Protein AF-A0A834XKT6-F1 (afdb_monomer)

pLDDT: mean 80.35, std 17.99, range [36.62, 96.0]

Structure (mmCIF, N/CA/C/O backbone):
data_AF-A0A834XKT6-F1
#
_entry.id   AF-A0A834XKT6-F1
#
loop_
_atom_site.group_PDB
_atom_site.id
_atom_site.type_symbol
_atom_site.label_atom_id
_atom_site.label_alt_id
_atom_site.label_comp_id
_atom_site.label_asym_id
_atom_site.label_entity_id
_atom_site.label_seq_id
_atom_site.pdbx_PDB_ins_code
_atom_site.Cartn_x
_atom_site.Cartn_y
_atom_site.Cartn_z
_atom_site.occupancy
_atom_site.B_iso_or_equiv
_atom_site.auth_seq_id
_atom_site.auth_comp_id
_atom_site.auth_asym_id
_atom_site.auth_atom_id
_atom_site.pdbx_PDB_model_num
ATOM 1 N N . MET A 1 1 ? -39.509 -45.192 -29.205 1.00 37.53 1 MET A N 1
ATOM 2 C CA . MET A 1 1 ? -38.302 -44.792 -28.450 1.00 37.53 1 MET A CA 1
ATOM 3 C C . MET A 1 1 ? -37.423 -43.963 -29.378 1.00 37.53 1 MET A C 1
ATOM 5 O O . MET A 1 1 ? -36.838 -44.522 -30.291 1.00 37.53 1 MET A O 1
ATOM 9 N N . ILE A 1 2 ? -37.417 -42.637 -29.224 1.00 42.19 2 ILE A N 1
ATOM 10 C CA . ILE A 1 2 ? -36.597 -41.698 -30.010 1.00 42.19 2 ILE A CA 1
ATOM 11 C C . ILE A 1 2 ? -35.935 -40.772 -28.989 1.00 42.19 2 ILE A C 1
ATOM 13 O O . ILE A 1 2 ? -36.609 -39.949 -28.373 1.00 42.19 2 ILE A O 1
ATOM 17 N N . ASN A 1 3 ? -34.633 -40.947 -28.765 1.00 39.53 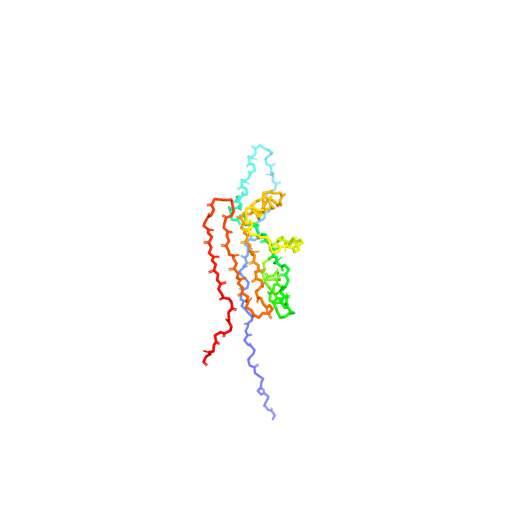3 ASN A N 1
ATOM 18 C CA . ASN A 1 3 ? -33.877 -40.176 -27.782 1.00 39.53 3 ASN A CA 1
ATOM 19 C C . ASN A 1 3 ? -33.299 -38.911 -28.432 1.00 39.53 3 ASN A C 1
ATOM 21 O O . ASN A 1 3 ? -32.398 -38.980 -29.264 1.00 39.53 3 ASN A O 1
ATOM 25 N N . LYS A 1 4 ? -33.805 -37.744 -28.018 1.00 44.56 4 LYS A N 1
ATOM 26 C CA . LYS A 1 4 ? -33.171 -36.436 -28.240 1.00 44.56 4 LYS A CA 1
ATOM 27 C C . LYS A 1 4 ? -31.985 -36.301 -27.281 1.00 44.56 4 LYS A C 1
ATOM 29 O O . LYS A 1 4 ? -32.195 -36.107 -26.088 1.00 44.56 4 LYS A O 1
ATOM 34 N N . SER A 1 5 ? -30.752 -36.352 -27.786 1.00 44.09 5 SER A N 1
ATOM 35 C CA . SER A 1 5 ? -29.576 -35.918 -27.021 1.00 44.09 5 SER A CA 1
ATOM 36 C C . SER A 1 5 ? -29.187 -34.490 -27.397 1.00 44.09 5 SER A C 1
ATOM 38 O O . SER A 1 5 ? -28.994 -34.175 -28.572 1.00 44.09 5 SER A O 1
ATOM 40 N N . LEU A 1 6 ? -29.072 -33.643 -26.378 1.00 52.03 6 LEU A N 1
ATOM 41 C CA . LEU A 1 6 ? -28.685 -32.238 -26.434 1.00 52.03 6 LEU A CA 1
ATOM 42 C C . LEU A 1 6 ? -27.322 -32.023 -27.118 1.00 52.03 6 LEU A C 1
ATOM 44 O O . LEU A 1 6 ? -26.335 -32.686 -26.790 1.00 52.03 6 LEU A O 1
ATOM 48 N N . LYS A 1 7 ? -27.266 -31.045 -28.032 1.00 42.59 7 LYS A N 1
ATOM 49 C CA . LYS A 1 7 ? -26.024 -30.514 -28.609 1.00 42.59 7 LY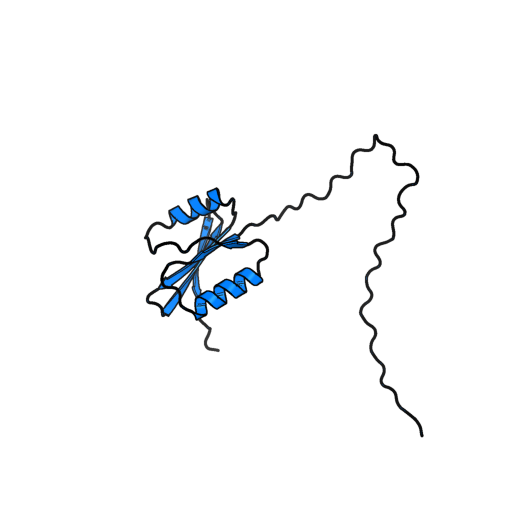S A CA 1
ATOM 50 C C . LYS A 1 7 ? -25.199 -29.859 -27.498 1.00 42.59 7 LYS A C 1
ATOM 52 O O . LYS A 1 7 ? -25.640 -28.887 -26.891 1.00 42.59 7 LYS A O 1
ATOM 57 N N . ARG A 1 8 ? -24.003 -30.389 -27.243 1.00 39.94 8 ARG A N 1
ATOM 58 C CA . ARG A 1 8 ? -22.972 -29.731 -26.433 1.00 39.94 8 ARG A CA 1
ATOM 59 C C . ARG A 1 8 ? -22.176 -28.797 -27.347 1.00 39.94 8 ARG A C 1
ATOM 61 O O . ARG A 1 8 ? -21.667 -29.244 -28.371 1.00 39.94 8 ARG A O 1
ATOM 68 N N . ASN A 1 9 ? -22.117 -27.516 -26.990 1.00 41.94 9 ASN A N 1
ATOM 69 C CA . ASN A 1 9 ? -21.298 -26.514 -27.670 1.00 41.94 9 ASN A CA 1
ATOM 70 C C . ASN A 1 9 ? -19.808 -26.839 -27.488 1.00 41.94 9 ASN A C 1
ATOM 72 O O . ASN A 1 9 ? -19.383 -27.244 -26.405 1.00 41.94 9 ASN A O 1
ATOM 76 N N . ALA A 1 10 ? -19.043 -26.682 -28.567 1.00 45.25 10 ALA A N 1
ATOM 77 C CA . ALA A 1 10 ? -17.607 -26.923 -28.603 1.00 45.25 10 ALA A CA 1
ATOM 78 C C . ALA A 1 10 ? -16.840 -25.941 -27.689 1.00 45.25 10 ALA A C 1
ATOM 80 O O . ALA A 1 10 ? -17.256 -24.788 -27.551 1.00 45.25 10 ALA A O 1
ATOM 81 N N . PRO A 1 11 ? -15.721 -26.365 -27.077 1.00 45.88 11 PRO A N 1
ATOM 82 C CA . PRO A 1 11 ? -14.806 -25.454 -26.396 1.00 45.88 11 PRO A CA 1
ATOM 83 C C . PRO A 1 11 ? -14.107 -24.517 -27.402 1.00 45.88 11 PRO A C 1
ATOM 85 O O . PRO A 1 11 ? -13.947 -24.885 -28.569 1.00 45.88 11 PRO A O 1
ATOM 88 N N . PRO A 1 12 ? -13.676 -23.317 -26.968 1.00 42.72 12 PRO A N 1
ATOM 89 C CA . PRO A 1 12 ? -13.037 -22.342 -27.841 1.00 42.72 12 PRO A CA 1
ATOM 90 C C . PRO A 1 12 ? -11.702 -22.889 -28.359 1.00 42.72 12 PRO A C 1
ATOM 92 O O . PRO A 1 12 ? -10.907 -23.465 -27.613 1.00 42.72 12 PRO A O 1
ATOM 95 N N . THR A 1 13 ? -11.485 -22.711 -29.659 1.00 36.62 13 THR A N 1
ATOM 96 C CA . THR A 1 13 ? -10.252 -23.007 -30.391 1.00 36.62 13 THR A CA 1
ATOM 97 C C . THR A 1 13 ? -9.042 -22.424 -29.667 1.00 36.62 13 THR A C 1
ATOM 99 O O . THR A 1 13 ? -8.907 -21.209 -29.553 1.00 36.62 13 THR A O 1
ATOM 102 N N . LYS A 1 14 ? -8.150 -23.298 -29.188 1.00 42.59 14 LYS A N 1
ATOM 103 C CA . LYS A 1 14 ? -6.780 -22.915 -28.844 1.00 42.59 14 LYS A CA 1
ATOM 104 C C . LYS A 1 14 ? -6.089 -22.509 -30.141 1.00 42.59 14 LYS A C 1
ATOM 106 O O . LYS A 1 14 ? -5.993 -23.327 -31.054 1.00 42.59 14 LYS A O 1
ATOM 111 N N . GLU A 1 15 ? -5.649 -21.261 -30.217 1.00 44.53 15 GLU A N 1
ATOM 112 C CA . GLU A 1 15 ? -4.745 -20.805 -31.265 1.00 44.53 15 GLU A CA 1
ATOM 113 C C . GLU A 1 15 ? -3.493 -21.688 -31.228 1.00 44.53 15 GLU A C 1
ATOM 115 O O . GLU A 1 15 ? -2.842 -21.854 -30.194 1.00 44.53 15 GLU A O 1
ATOM 120 N N . VAL A 1 16 ? -3.240 -22.356 -32.349 1.00 43.19 16 VAL A N 1
ATOM 121 C CA . VAL A 1 16 ? -2.090 -23.229 -32.553 1.00 43.19 16 VAL A CA 1
ATOM 122 C C . VAL A 1 16 ? -0.897 -22.316 -32.806 1.00 43.19 16 VAL A C 1
ATOM 124 O O . VAL A 1 16 ? -0.770 -21.752 -33.890 1.00 43.19 16 VAL A O 1
ATOM 127 N N . GLU A 1 17 ? -0.032 -22.163 -31.803 1.00 52.09 17 GLU A N 1
ATOM 128 C CA . GLU A 1 17 ? 1.355 -21.740 -32.018 1.00 52.09 17 GLU A CA 1
ATOM 129 C C . GLU A 1 17 ? 1.925 -22.617 -33.146 1.00 52.09 17 GLU A C 1
ATOM 131 O O . GLU A 1 17 ? 1.894 -23.848 -33.013 1.00 52.09 17 GLU A O 1
ATOM 136 N N . PRO A 1 18 ? 2.396 -22.054 -34.275 1.00 44.62 18 PRO A N 1
ATOM 137 C CA . PRO A 1 18 ? 3.016 -22.875 -35.298 1.00 44.62 18 PRO A CA 1
ATOM 138 C C . PRO A 1 18 ? 4.212 -23.569 -34.649 1.00 44.62 18 PRO A C 1
ATOM 140 O O . PRO A 1 18 ? 5.092 -22.917 -34.090 1.00 44.62 18 PRO A O 1
ATOM 143 N N . SER A 1 19 ? 4.232 -24.902 -34.681 1.00 57.28 19 SER A N 1
ATOM 144 C CA . SER A 1 19 ? 5.369 -25.694 -34.226 1.00 57.28 19 SER A CA 1
ATOM 145 C C . SER A 1 19 ? 6.549 -25.401 -35.150 1.00 57.28 19 SER A C 1
ATOM 147 O O . SER A 1 19 ? 6.732 -26.059 -36.175 1.00 57.28 19 SER A O 1
ATOM 149 N N . VAL A 1 20 ? 7.314 -24.362 -34.821 1.00 56.25 20 VAL A N 1
ATOM 150 C CA . VAL A 1 20 ? 8.545 -24.010 -35.519 1.00 56.25 20 VAL A CA 1
ATOM 151 C C . VAL A 1 20 ? 9.527 -25.146 -35.259 1.00 56.25 20 VAL A C 1
ATOM 153 O O . VAL A 1 20 ? 10.050 -25.291 -34.152 1.00 56.25 20 VAL A O 1
ATOM 156 N N . GLY A 1 21 ? 9.725 -25.996 -36.269 1.00 61.41 21 GLY A N 1
ATOM 157 C CA . GLY A 1 21 ? 10.773 -27.008 -36.264 1.00 61.41 21 GLY A CA 1
ATOM 158 C C . GLY A 1 21 ? 12.108 -26.345 -35.941 1.00 61.41 21 GLY A C 1
ATOM 159 O O . GLY A 1 21 ? 12.459 -25.314 -36.516 1.00 61.41 21 GLY A O 1
ATOM 160 N N . LEU A 1 22 ? 12.826 -26.899 -34.967 1.00 60.00 22 LEU A N 1
ATOM 161 C CA . LEU A 1 22 ? 14.145 -26.400 -34.600 1.00 60.00 22 LEU A CA 1
ATOM 162 C C . LEU A 1 22 ? 15.088 -26.574 -35.805 1.00 60.00 22 LEU A C 1
ATOM 164 O O . LEU A 1 22 ? 15.096 -27.653 -36.397 1.00 60.00 22 LEU A O 1
ATOM 168 N N . PRO A 1 23 ? 15.881 -25.554 -36.177 1.00 65.88 23 PRO A N 1
ATOM 169 C CA . PRO A 1 23 ? 16.792 -25.658 -37.309 1.00 65.88 23 PRO A CA 1
ATOM 170 C C . PRO A 1 23 ? 17.847 -26.741 -37.057 1.00 65.88 23 PRO A C 1
ATOM 172 O O . PRO A 1 23 ? 18.448 -26.803 -35.983 1.00 65.88 23 PRO A O 1
ATOM 175 N N . GLU A 1 24 ? 18.081 -27.570 -38.074 1.00 68.81 24 GLU A N 1
ATOM 176 C CA . GLU A 1 24 ? 18.945 -28.760 -38.042 1.00 68.81 24 GLU A CA 1
ATOM 177 C C . GLU A 1 24 ? 20.435 -28.417 -37.836 1.00 68.81 24 GLU A C 1
ATOM 179 O O . GLU A 1 24 ? 21.223 -29.241 -37.377 1.00 68.81 24 GLU A O 1
ATOM 184 N N . LYS A 1 25 ? 20.826 -27.162 -38.105 1.00 67.25 25 LYS A N 1
ATOM 185 C CA . LYS A 1 25 ? 22.182 -26.649 -37.892 1.00 67.25 25 LYS A CA 1
ATOM 186 C C . LYS A 1 25 ? 22.128 -25.237 -37.309 1.00 67.25 25 LYS A C 1
ATOM 188 O O . LYS A 1 25 ? 21.792 -24.283 -38.001 1.00 67.25 25 LYS A O 1
ATOM 193 N N . ARG A 1 26 ? 22.463 -25.100 -36.024 1.00 61.03 26 ARG A N 1
ATOM 194 C CA . ARG A 1 26 ? 22.681 -23.795 -35.379 1.00 61.03 26 ARG A CA 1
ATOM 195 C C . ARG A 1 26 ? 24.101 -23.329 -35.697 1.00 61.03 26 ARG A C 1
ATOM 197 O O . ARG A 1 26 ? 25.051 -23.936 -35.209 1.00 61.03 26 ARG A O 1
ATOM 204 N N . SER A 1 27 ? 24.267 -22.283 -36.504 1.00 68.88 27 SER A N 1
ATOM 205 C CA . SER A 1 27 ? 25.557 -21.592 -36.600 1.00 68.88 27 SER A CA 1
ATOM 206 C C . SER A 1 27 ? 25.811 -20.846 -35.292 1.00 68.88 27 SER A C 1
ATOM 208 O O . SER A 1 27 ? 25.017 -19.996 -34.900 1.00 68.88 27 SER A O 1
ATOM 210 N N . SER A 1 28 ? 26.907 -21.167 -34.605 1.00 68.00 28 SER A N 1
ATOM 211 C CA . SER A 1 28 ? 27.255 -20.592 -33.296 1.00 68.00 28 SER A CA 1
ATOM 212 C C . SER A 1 28 ? 27.525 -19.081 -33.311 1.00 68.00 28 SER A C 1
ATOM 214 O O . SER A 1 28 ? 27.597 -18.484 -32.243 1.00 68.00 28 SER A O 1
ATOM 216 N N . ASP A 1 29 ? 27.663 -18.480 -34.496 1.00 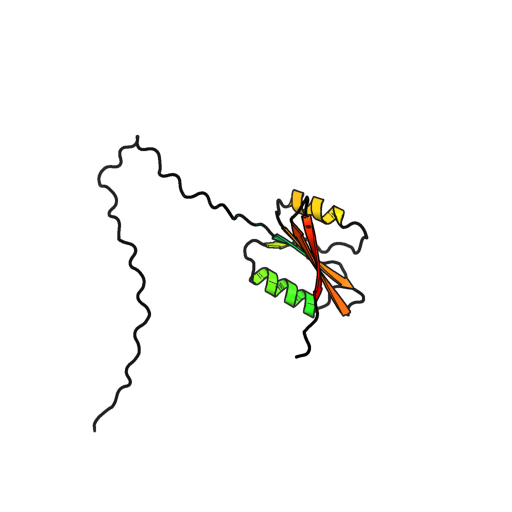74.75 29 ASP A N 1
ATOM 217 C CA . ASP A 1 29 ? 28.043 -17.076 -34.701 1.00 74.75 29 ASP A CA 1
ATOM 218 C C . ASP A 1 29 ? 26.842 -16.122 -34.855 1.00 74.75 29 ASP A C 1
ATOM 220 O O . ASP A 1 29 ? 27.001 -14.916 -35.039 1.00 74.75 29 ASP A O 1
ATOM 224 N N . GLU A 1 30 ? 25.614 -16.645 -34.797 1.00 75.25 30 GLU A N 1
ATOM 225 C CA . GLU A 1 30 ? 24.413 -15.823 -34.922 1.00 75.25 30 GLU A CA 1
ATOM 226 C C . GLU A 1 30 ? 24.091 -15.156 -33.570 1.00 75.25 30 GLU A C 1
ATOM 228 O O . GLU A 1 30 ? 23.918 -15.855 -32.562 1.00 75.25 30 GLU A O 1
ATOM 233 N N . PRO A 1 31 ? 24.021 -13.810 -33.493 1.00 74.69 31 PRO A N 1
ATOM 234 C CA . PRO A 1 31 ? 23.760 -13.132 -32.235 1.00 74.69 31 PRO A CA 1
ATOM 235 C C . PRO A 1 31 ? 22.383 -13.560 -31.709 1.00 74.69 31 PRO A C 1
ATOM 237 O O . PRO A 1 31 ? 21.393 -13.492 -32.443 1.00 74.69 31 PRO A O 1
ATOM 240 N N . PRO A 1 32 ? 22.281 -13.993 -30.440 1.00 75.75 32 PRO A N 1
ATOM 241 C CA . PRO A 1 32 ? 21.038 -14.523 -29.905 1.00 75.75 32 PRO A CA 1
ATOM 242 C C . PRO A 1 32 ? 19.933 -13.473 -30.017 1.00 75.75 32 PRO A C 1
ATOM 244 O O . PRO A 1 32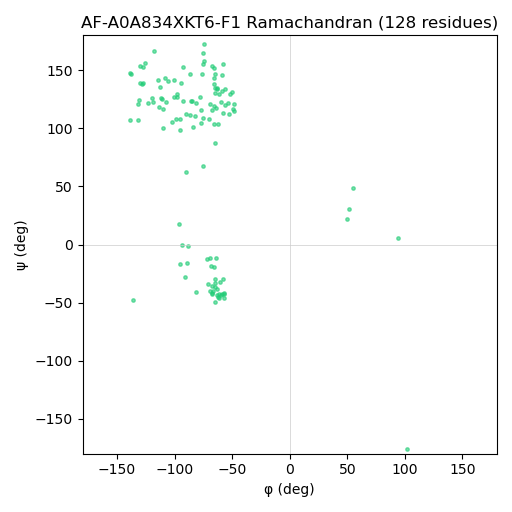 ? 20.119 -12.318 -29.616 1.00 75.75 32 PRO A O 1
ATOM 247 N N . ALA A 1 33 ? 18.772 -13.884 -30.534 1.00 76.50 33 ALA A N 1
ATOM 248 C CA . ALA A 1 33 ? 17.599 -13.026 -30.635 1.00 76.50 33 ALA A CA 1
ATOM 249 C C . ALA A 1 33 ? 17.343 -12.346 -29.281 1.00 76.50 33 ALA A C 1
ATOM 251 O O . ALA A 1 33 ? 17.113 -13.007 -28.260 1.00 76.50 33 ALA A O 1
ATOM 252 N N . LYS A 1 34 ? 17.432 -11.009 -29.254 1.00 75.25 34 LYS A N 1
ATOM 253 C CA . LYS A 1 34 ? 17.210 -10.217 -28.041 1.00 75.25 34 LYS A CA 1
ATOM 254 C C . LYS A 1 34 ? 15.772 -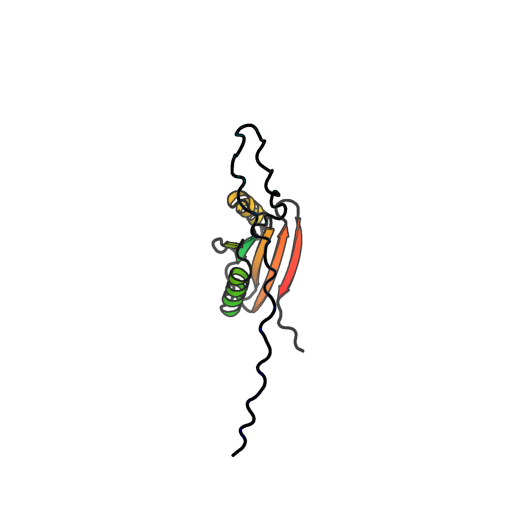10.446 -27.593 1.00 75.25 34 LYS A C 1
ATOM 256 O O . LYS A 1 34 ? 14.842 -9.900 -28.180 1.00 75.25 34 LYS A O 1
ATOM 261 N N . LYS A 1 35 ? 15.589 -11.258 -26.547 1.00 77.00 35 LYS A N 1
ATOM 262 C CA . LYS A 1 35 ? 14.290 -11.435 -25.888 1.00 77.00 35 LYS A CA 1
ATOM 263 C C . LYS A 1 35 ? 13.717 -10.052 -25.583 1.00 77.00 35 LYS A C 1
ATOM 265 O O . LYS A 1 35 ? 14.429 -9.210 -25.031 1.00 77.00 35 LYS A O 1
ATOM 270 N N . VAL A 1 36 ? 12.452 -9.826 -25.938 1.00 79.06 36 VAL A N 1
ATOM 271 C CA . VAL A 1 36 ? 11.754 -8.564 -25.669 1.00 79.06 36 VAL A CA 1
ATOM 272 C C . VAL A 1 36 ? 11.882 -8.259 -24.176 1.00 79.06 36 VAL A C 1
ATOM 274 O O . VAL A 1 36 ? 11.391 -9.002 -23.323 1.00 79.06 36 VAL A O 1
ATOM 277 N N . LYS A 1 37 ? 12.631 -7.202 -23.841 1.00 80.75 37 LYS A N 1
ATOM 278 C CA . LYS A 1 37 ? 12.899 -6.828 -22.451 1.00 80.75 37 LYS A CA 1
ATOM 279 C C . LYS A 1 37 ? 11.582 -6.373 -21.837 1.00 80.75 37 LYS A C 1
ATOM 281 O O . LYS A 1 37 ? 11.019 -5.375 -22.265 1.00 80.75 37 LYS A O 1
ATOM 286 N N . TRP A 1 38 ? 11.096 -7.097 -20.833 1.00 81.62 38 TRP A N 1
ATOM 287 C CA . TRP A 1 38 ? 9.877 -6.725 -20.118 1.00 81.62 38 TRP A CA 1
ATOM 288 C C . TRP A 1 38 ? 10.011 -5.319 -19.515 1.00 81.62 38 TRP A C 1
ATOM 290 O O . TRP A 1 38 ? 10.810 -5.117 -18.596 1.00 81.62 38 TRP A O 1
ATOM 300 N N . ILE A 1 39 ? 9.227 -4.370 -20.031 1.00 84.31 39 ILE A N 1
ATOM 301 C CA . ILE A 1 39 ? 9.325 -2.938 -19.703 1.00 84.31 39 ILE A CA 1
ATOM 302 C C . ILE A 1 39 ? 8.602 -2.627 -18.382 1.00 84.31 39 ILE A C 1
ATOM 304 O O . ILE A 1 39 ? 9.131 -1.920 -17.528 1.00 84.31 39 ILE A O 1
ATOM 308 N N . ASN A 1 40 ? 7.433 -3.232 -18.147 1.00 87.44 40 ASN A N 1
ATOM 309 C CA . ASN A 1 40 ? 6.568 -2.923 -17.002 1.00 87.44 40 ASN A CA 1
ATOM 310 C C . ASN A 1 40 ? 6.872 -3.786 -15.771 1.00 87.44 40 ASN A C 1
ATOM 312 O O . ASN A 1 40 ? 6.039 -4.570 -15.317 1.00 87.44 40 ASN A O 1
ATOM 316 N N . ARG A 1 41 ? 8.083 -3.671 -15.219 1.00 87.44 41 ARG A N 1
ATOM 317 C CA . ARG A 1 41 ? 8.417 -4.306 -13.933 1.00 87.44 41 ARG A CA 1
ATOM 318 C C . ARG A 1 41 ? 7.972 -3.402 -12.791 1.00 87.44 41 ARG A C 1
ATOM 320 O O . ARG A 1 41 ? 8.647 -2.427 -12.479 1.00 87.44 41 ARG A O 1
ATOM 327 N N . GLN A 1 42 ? 6.840 -3.725 -12.176 1.00 91.56 42 GLN A N 1
ATOM 328 C CA . GLN A 1 42 ? 6.318 -3.002 -11.018 1.00 91.56 42 GLN A CA 1
ATOM 329 C C . GLN A 1 42 ? 6.527 -3.823 -9.748 1.00 91.56 42 GLN A C 1
ATOM 331 O O . GLN A 1 42 ? 6.371 -5.042 -9.754 1.00 91.56 42 GLN A O 1
ATOM 336 N N . ARG A 1 43 ? 6.892 -3.152 -8.656 1.00 93.94 43 ARG A N 1
ATOM 337 C CA . ARG A 1 43 ? 7.002 -3.742 -7.317 1.00 93.94 43 ARG A CA 1
ATOM 338 C C . ARG A 1 43 ? 6.281 -2.818 -6.357 1.00 93.94 43 ARG A C 1
ATOM 340 O O . ARG A 1 43 ? 6.609 -1.632 -6.296 1.00 93.94 43 ARG A O 1
ATOM 347 N N . VAL A 1 44 ? 5.272 -3.355 -5.683 1.00 95.31 44 VAL A N 1
ATOM 348 C CA . VAL A 1 44 ? 4.368 -2.576 -4.837 1.00 95.31 44 VAL A CA 1
ATOM 349 C C . VAL A 1 44 ? 4.636 -2.939 -3.386 1.00 95.31 44 VAL A C 1
ATOM 351 O O . VAL A 1 44 ? 4.444 -4.084 -2.983 1.00 95.31 44 VAL A O 1
ATOM 354 N N . LEU A 1 45 ? 5.079 -1.967 -2.601 1.00 95.38 45 LEU A N 1
ATOM 355 C CA . LEU A 1 45 ? 5.206 -2.096 -1.161 1.00 95.38 45 LEU A CA 1
ATOM 356 C C . LEU A 1 45 ? 3.825 -1.950 -0.521 1.00 95.38 45 LEU A C 1
ATOM 358 O O . LEU A 1 45 ? 3.130 -0.968 -0.762 1.00 95.38 45 LEU A O 1
ATOM 362 N N . MET A 1 46 ? 3.433 -2.912 0.305 1.00 95.12 46 MET A N 1
ATOM 363 C CA . MET A 1 46 ? 2.180 -2.901 1.048 1.00 95.12 46 MET A CA 1
ATOM 364 C C . MET A 1 46 ? 2.448 -2.801 2.543 1.00 95.12 46 MET A C 1
ATOM 366 O O . MET A 1 46 ? 3.039 -3.697 3.153 1.00 95.12 46 MET A O 1
ATOM 370 N N . LEU A 1 47 ? 1.946 -1.718 3.124 1.00 93.25 47 LEU A N 1
ATOM 371 C CA . LEU A 1 47 ? 2.134 -1.329 4.511 1.00 93.25 47 LEU A CA 1
ATOM 372 C C . LEU A 1 47 ? 0.782 -1.113 5.185 1.00 93.25 47 LEU A C 1
ATOM 374 O O . LEU A 1 47 ? -0.214 -0.768 4.546 1.00 93.25 47 LEU A O 1
ATOM 378 N N . ALA A 1 48 ? 0.765 -1.234 6.506 1.00 93.12 48 ALA A N 1
ATOM 379 C CA . ALA A 1 48 ? -0.366 -0.811 7.314 1.00 93.12 48 ALA A CA 1
ATOM 380 C C . ALA A 1 48 ? 0.110 -0.095 8.576 1.00 93.12 48 ALA A C 1
ATOM 382 O O . ALA A 1 48 ? 1.139 -0.450 9.153 1.00 93.12 48 ALA A O 1
ATOM 383 N N . SER A 1 49 ? -0.663 0.882 9.039 1.00 91.44 49 SER A N 1
ATOM 384 C CA . SER A 1 49 ? -0.460 1.496 10.344 1.00 91.44 49 SER A CA 1
ATOM 385 C C . SER A 1 49 ? -0.931 0.561 11.459 1.00 91.44 49 SER A C 1
ATOM 387 O O . SER A 1 49 ? -1.806 -0.299 11.280 1.00 91.44 49 SER A O 1
ATOM 389 N N . ARG A 1 50 ? -0.416 0.763 12.674 1.00 88.94 50 ARG A N 1
ATOM 390 C CA . ARG A 1 50 ? -1.065 0.203 13.865 1.00 88.94 50 ARG A CA 1
ATOM 391 C C . ARG A 1 50 ? -2.508 0.722 13.975 1.00 88.94 50 ARG A C 1
ATOM 393 O O . ARG A 1 50 ? -2.811 1.851 13.594 1.00 88.94 50 ARG A O 1
ATOM 400 N N . GLY A 1 51 ? -3.405 -0.126 14.482 1.00 87.50 51 GLY A N 1
ATOM 401 C CA . GLY A 1 51 ? -4.810 0.234 14.714 1.00 87.50 51 GLY A CA 1
ATOM 402 C C . GLY A 1 51 ? -5.806 -0.103 13.597 1.00 87.50 51 GLY A C 1
ATOM 403 O O . GLY A 1 51 ? -6.970 0.253 13.747 1.00 87.50 51 GLY A O 1
ATOM 404 N N . ILE A 1 52 ? -5.396 -0.805 12.530 1.00 91.31 52 ILE A N 1
ATOM 405 C CA . ILE A 1 52 ? -6.331 -1.336 11.517 1.00 91.31 52 ILE A CA 1
ATOM 406 C C . ILE A 1 52 ? -7.258 -2.421 12.093 1.00 91.31 52 ILE A C 1
ATOM 408 O O . ILE A 1 52 ? -6.825 -3.245 12.919 1.00 91.31 52 ILE A O 1
ATOM 412 N N . ASN A 1 53 ? -8.513 -2.447 11.639 1.00 91.75 53 ASN A N 1
ATOM 413 C CA . ASN A 1 53 ? -9.521 -3.408 12.086 1.00 91.75 53 ASN A CA 1
ATOM 414 C C . ASN A 1 53 ? -9.294 -4.810 11.517 1.00 91.75 53 ASN A C 1
ATOM 416 O O . ASN A 1 53 ? -8.434 -5.037 10.670 1.00 91.75 53 ASN A O 1
ATOM 420 N N . HIS A 1 54 ? -10.077 -5.775 12.003 1.00 91.50 54 HIS A N 1
ATOM 421 C CA . HIS A 1 54 ? -10.097 -7.125 11.444 1.00 91.50 54 HIS A CA 1
ATOM 422 C C . HIS A 1 54 ? -10.551 -7.123 9.976 1.00 91.50 54 HIS A C 1
ATOM 424 O O . HIS A 1 54 ? -9.881 -7.715 9.141 1.00 91.50 54 HIS A O 1
ATOM 430 N N . ARG A 1 55 ? -11.627 -6.392 9.645 1.00 91.62 55 ARG A N 1
ATOM 431 C CA . ARG A 1 55 ? -12.122 -6.259 8.263 1.00 91.62 55 ARG A CA 1
ATOM 432 C C . ARG A 1 55 ? -11.051 -5.701 7.320 1.00 91.62 55 ARG A C 1
ATOM 434 O O . ARG A 1 55 ? -10.827 -6.265 6.259 1.00 91.62 55 ARG A O 1
ATOM 441 N N . ASP A 1 56 ? -10.352 -4.651 7.740 1.00 92.38 56 ASP A N 1
ATOM 442 C CA . ASP A 1 56 ? -9.314 -4.008 6.925 1.00 92.38 56 ASP A CA 1
ATOM 443 C C . ASP A 1 56 ? -8.120 -4.939 6.662 1.00 92.38 56 ASP A C 1
ATOM 445 O O . ASP A 1 56 ? -7.462 -4.827 5.633 1.00 92.38 56 ASP A O 1
ATOM 449 N N . ARG A 1 57 ? -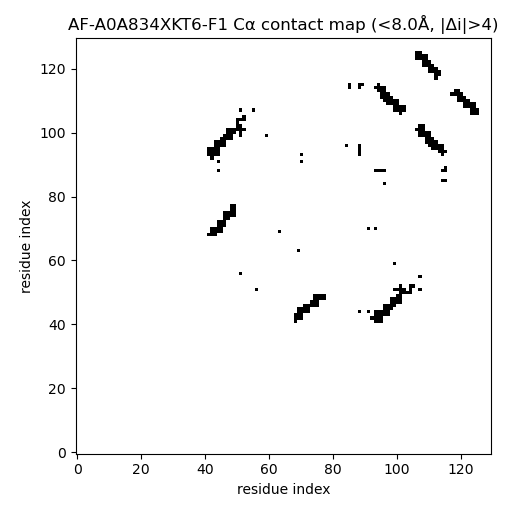7.826 -5.870 7.585 1.00 93.00 57 ARG A N 1
ATOM 450 C CA . ARG A 1 57 ? -6.776 -6.884 7.385 1.00 93.00 57 ARG A CA 1
ATOM 451 C C . ARG A 1 57 ? -7.155 -7.872 6.296 1.00 93.00 57 ARG A C 1
ATOM 453 O O . ARG A 1 57 ? -6.302 -8.164 5.470 1.00 93.00 57 ARG A O 1
ATOM 460 N N . HIS A 1 58 ? -8.409 -8.324 6.283 1.00 94.50 58 HIS A N 1
ATOM 461 C CA . HIS A 1 58 ? -8.928 -9.174 5.209 1.00 94.50 58 HIS A CA 1
ATOM 462 C C . HIS A 1 58 ? -8.890 -8.442 3.872 1.00 94.50 58 HIS A C 1
ATOM 464 O O . HIS A 1 58 ? -8.318 -8.960 2.927 1.00 94.50 58 HIS A O 1
ATOM 470 N N . LEU A 1 59 ? -9.325 -7.178 3.831 1.00 93.31 59 LEU A N 1
ATOM 471 C CA . LEU A 1 59 ? -9.199 -6.354 2.624 1.00 93.31 59 LEU A CA 1
ATOM 472 C C . LEU A 1 59 ? -7.739 -6.230 2.151 1.00 93.31 59 LEU A C 1
ATOM 474 O O . LEU A 1 59 ? -7.446 -6.310 0.960 1.00 93.31 59 LEU A O 1
ATOM 478 N N . MET A 1 60 ? -6.801 -6.033 3.081 1.00 93.75 60 MET A N 1
ATOM 479 C CA . MET A 1 60 ? -5.376 -5.990 2.755 1.00 93.75 60 MET A CA 1
ATOM 480 C C . MET A 1 60 ? -4.888 -7.335 2.197 1.00 93.75 60 MET A C 1
ATOM 482 O O . MET A 1 60 ? -4.049 -7.346 1.302 1.00 93.75 60 MET A O 1
ATOM 486 N N . GLU A 1 61 ? -5.372 -8.456 2.724 1.00 94.56 61 GLU A N 1
ATOM 487 C CA . GLU A 1 61 ? -5.030 -9.805 2.267 1.00 94.56 61 GLU A CA 1
ATOM 488 C C . GLU A 1 61 ? -5.608 -10.112 0.882 1.00 94.56 61 GLU A C 1
ATOM 490 O O . GLU A 1 61 ? -4.882 -10.598 0.017 1.00 94.56 61 GLU A O 1
ATOM 495 N N . ASP A 1 62 ? -6.839 -9.688 0.609 1.00 95.31 62 ASP A N 1
ATOM 496 C CA . ASP A 1 62 ? -7.452 -9.775 -0.718 1.00 95.31 62 ASP A CA 1
ATOM 497 C C . ASP A 1 62 ? -6.630 -9.009 -1.765 1.00 95.31 62 ASP A C 1
ATOM 499 O O . ASP A 1 62 ? -6.353 -9.511 -2.856 1.00 95.31 62 ASP A O 1
ATOM 503 N N . ILE A 1 63 ? -6.145 -7.814 -1.416 1.00 94.75 63 ILE A N 1
ATOM 504 C CA . ILE A 1 63 ? -5.299 -7.003 -2.304 1.00 94.75 63 ILE A CA 1
ATOM 505 C C . ILE A 1 63 ? -3.924 -7.648 -2.532 1.00 94.75 63 ILE A C 1
ATOM 507 O O . ILE A 1 63 ? -3.384 -7.572 -3.640 1.00 94.75 63 ILE A O 1
ATOM 511 N N . LYS A 1 64 ? -3.353 -8.313 -1.521 1.00 94.44 64 LYS A N 1
ATOM 512 C CA . LYS A 1 64 ? -2.113 -9.094 -1.687 1.00 94.44 64 LYS A CA 1
ATOM 513 C C . LYS A 1 64 ? -2.318 -10.252 -2.655 1.00 94.44 64 LYS A C 1
ATOM 515 O O . LYS A 1 64 ? -1.475 -10.470 -3.522 1.00 94.44 64 LYS A O 1
ATOM 520 N N . ASN A 1 65 ? -3.441 -10.954 -2.528 1.00 95.06 65 ASN A N 1
ATOM 521 C CA . ASN A 1 65 ? -3.798 -12.060 -3.411 1.00 95.06 65 ASN A CA 1
ATOM 522 C C . ASN A 1 65 ? -4.039 -11.582 -4.849 1.00 95.06 65 ASN A C 1
ATOM 524 O O . ASN A 1 65 ? -3.687 -12.281 -5.796 1.00 95.06 65 ASN A O 1
ATOM 528 N N . LEU A 1 66 ? -4.561 -10.365 -5.022 1.00 96.00 66 LEU A N 1
ATOM 529 C CA . LEU A 1 66 ? -4.760 -9.757 -6.336 1.00 96.00 66 LEU A CA 1
ATOM 530 C C . LEU A 1 66 ? -3.440 -9.352 -7.021 1.00 96.00 66 LEU A C 1
ATOM 532 O O . LEU A 1 66 ? -3.330 -9.424 -8.245 1.00 96.00 66 LEU A O 1
ATOM 536 N N . MET A 1 67 ? -2.431 -8.915 -6.259 1.00 94.06 67 MET A N 1
ATOM 537 C CA . MET A 1 67 ? -1.169 -8.401 -6.805 1.00 94.06 67 MET A CA 1
ATOM 538 C C . MET A 1 67 ? 0.009 -9.352 -6.538 1.00 94.06 67 MET A C 1
ATOM 540 O O . MET A 1 67 ? 0.628 -9.266 -5.482 1.00 94.06 67 MET A O 1
ATOM 544 N N . PRO A 1 68 ? 0.457 -10.181 -7.498 1.00 92.44 68 PRO A N 1
ATOM 545 C CA . PRO A 1 68 ? 1.544 -11.146 -7.261 1.00 92.44 68 PRO A CA 1
ATOM 546 C C . PRO A 1 68 ? 2.922 -10.496 -7.038 1.00 92.44 68 PRO A C 1
ATOM 548 O O . PRO A 1 68 ? 3.846 -11.109 -6.512 1.00 92.44 68 PRO A O 1
ATOM 551 N N . HIS A 1 69 ? 3.076 -9.235 -7.439 1.00 93.50 69 HIS A N 1
ATOM 552 C CA . HIS A 1 69 ? 4.313 -8.458 -7.349 1.00 93.50 69 HIS A CA 1
ATOM 553 C C . HIS A 1 69 ? 4.372 -7.572 -6.091 1.00 93.50 69 HIS A C 1
ATOM 555 O O . HIS A 1 69 ? 5.165 -6.623 -6.024 1.00 93.50 69 HIS A O 1
ATOM 561 N N . HIS A 1 70 ? 3.529 -7.862 -5.097 1.00 94.88 70 HIS A N 1
ATOM 562 C CA . HIS A 1 70 ? 3.522 -7.148 -3.832 1.00 94.88 70 HIS A CA 1
ATOM 563 C C . HIS A 1 70 ? 4.701 -7.561 -2.928 1.00 94.88 70 HIS A C 1
ATOM 565 O O . HIS A 1 70 ? 5.275 -8.655 -3.015 1.00 94.88 70 HIS A O 1
ATOM 571 N N . ARG A 1 71 ? 5.072 -6.652 -2.031 1.00 94.31 71 ARG A N 1
ATOM 572 C CA . ARG A 1 71 ? 6.016 -6.876 -0.937 1.00 94.31 71 ARG A CA 1
ATOM 573 C C . ARG A 1 71 ? 5.391 -6.364 0.345 1.00 94.31 71 ARG A C 1
ATOM 575 O O . ARG A 1 71 ? 4.973 -5.215 0.407 1.00 94.31 71 ARG A O 1
ATOM 582 N N . THR A 1 72 ? 5.294 -7.220 1.351 1.00 93.00 72 THR A N 1
ATOM 583 C CA . THR A 1 72 ? 4.727 -6.856 2.651 1.00 93.00 72 THR A CA 1
ATOM 584 C C . THR A 1 72 ? 5.821 -6.447 3.618 1.00 93.00 72 THR A C 1
ATOM 586 O O . THR A 1 72 ? 6.828 -7.146 3.706 1.00 93.00 72 THR A O 1
ATOM 589 N N . GLU A 1 73 ? 5.570 -5.404 4.402 1.00 92.12 73 GLU A N 1
ATOM 590 C CA . GLU A 1 73 ? 6.423 -5.038 5.535 1.00 92.12 73 GLU A CA 1
ATOM 591 C C . GLU A 1 73 ? 5.655 -5.109 6.859 1.00 92.12 73 GLU A C 1
ATOM 593 O O . GLU A 1 73 ? 4.421 -5.199 6.895 1.00 92.12 73 GLU A O 1
ATOM 598 N N . ALA A 1 74 ? 6.397 -5.068 7.966 1.00 89.81 74 ALA A N 1
ATOM 599 C CA . ALA A 1 74 ? 5.825 -4.918 9.293 1.00 89.81 74 ALA A CA 1
ATOM 600 C C . ALA A 1 74 ? 4.997 -3.625 9.407 1.00 89.81 74 ALA A C 1
ATOM 602 O O . ALA A 1 74 ? 5.199 -2.645 8.689 1.00 89.81 74 ALA A O 1
ATOM 603 N N . LYS A 1 75 ? 4.042 -3.624 10.342 1.00 89.31 75 LYS A N 1
ATOM 604 C CA . LYS A 1 75 ? 3.169 -2.468 10.569 1.00 89.31 75 LYS A CA 1
ATOM 605 C C . LYS A 1 75 ? 3.981 -1.280 11.076 1.00 89.31 75 LYS A C 1
ATOM 607 O O . LYS A 1 75 ? 4.702 -1.411 12.065 1.00 89.31 75 LYS A O 1
ATOM 612 N N . MET A 1 76 ? 3.794 -0.121 10.453 1.00 87.81 76 MET A N 1
ATOM 613 C CA . MET A 1 76 ? 4.405 1.120 10.917 1.00 87.81 76 MET A CA 1
ATOM 614 C C . MET A 1 76 ? 3.666 1.664 12.142 1.00 87.81 76 MET A C 1
ATOM 616 O O . MET A 1 76 ? 2.441 1.533 12.272 1.00 87.81 76 MET A O 1
ATOM 620 N N . GLU A 1 77 ? 4.414 2.301 13.041 1.00 84.75 77 GLU A N 1
ATOM 621 C CA . GLU A 1 77 ? 3.810 3.107 14.096 1.00 84.75 77 GLU A CA 1
ATOM 622 C C . GLU A 1 77 ? 3.096 4.306 13.473 1.00 84.75 77 GLU A C 1
ATOM 624 O O . GLU A 1 77 ? 3.473 4.786 12.400 1.00 84.75 77 GLU A O 1
ATOM 629 N N . ARG A 1 78 ? 2.052 4.802 14.137 1.00 74.81 78 ARG A N 1
ATOM 630 C CA . ARG A 1 78 ? 1.331 5.987 13.678 1.00 74.81 78 ARG A CA 1
ATOM 631 C C . ARG A 1 78 ? 2.150 7.247 13.975 1.00 74.81 78 ARG A C 1
ATOM 633 O O . ARG A 1 78 ? 1.787 8.056 14.822 1.00 74.81 78 ARG A O 1
ATOM 640 N N . GLN A 1 79 ? 3.276 7.403 13.293 1.00 64.62 79 GLN A N 1
ATOM 641 C CA . GLN A 1 79 ? 4.102 8.602 13.353 1.00 64.62 79 GLN A CA 1
ATOM 642 C C . GLN A 1 79 ? 3.699 9.575 12.242 1.00 64.62 79 GLN A C 1
ATOM 644 O O . GLN A 1 79 ? 3.182 9.180 11.199 1.00 64.62 79 GLN A O 1
ATOM 649 N N . LYS A 1 80 ? 3.916 10.872 12.480 1.00 65.06 80 LYS A N 1
ATOM 650 C CA . LYS A 1 80 ? 3.563 11.944 11.534 1.00 65.06 80 LYS A CA 1
ATOM 651 C C . LYS A 1 80 ? 4.442 11.948 10.270 1.00 65.06 80 LYS A C 1
ATOM 653 O O . LYS A 1 80 ? 4.099 12.622 9.304 1.00 65.06 80 LYS A O 1
ATOM 658 N N . ASN A 1 81 ? 5.536 11.185 10.260 1.00 80.00 81 ASN A N 1
ATOM 659 C CA . ASN A 1 81 ? 6.549 11.233 9.212 1.00 80.00 81 ASN A CA 1
ATOM 660 C C . ASN A 1 81 ? 6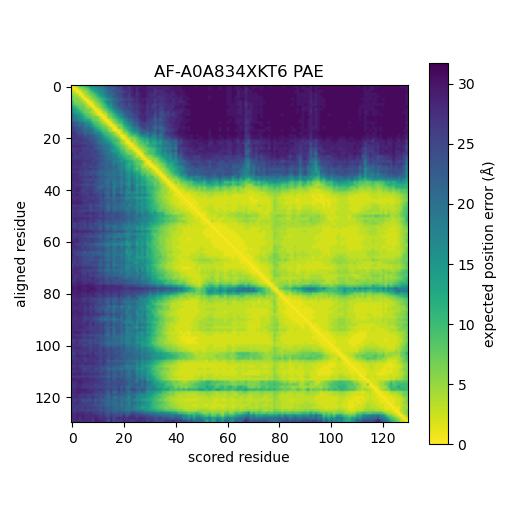.288 10.153 8.157 1.00 80.00 81 ASN A C 1
ATOM 662 O O . ASN A 1 81 ? 6.670 8.997 8.319 1.00 80.00 81 ASN A O 1
ATOM 666 N N . LEU A 1 82 ? 5.660 10.544 7.047 1.00 83.12 82 LEU A N 1
ATOM 667 C CA . LEU A 1 82 ? 5.464 9.674 5.878 1.00 83.12 82 LEU A CA 1
ATOM 668 C C . LEU A 1 82 ? 6.770 9.418 5.103 1.00 83.12 82 LEU A C 1
ATOM 670 O O . LEU A 1 82 ? 6.818 8.520 4.272 1.00 83.12 82 LEU A O 1
ATOM 674 N N . GLN A 1 83 ? 7.834 10.171 5.394 1.00 86.88 83 GLN A N 1
ATOM 675 C CA . GLN A 1 83 ? 9.150 10.034 4.756 1.00 86.88 83 GLN A CA 1
ATOM 676 C C . GLN A 1 83 ? 9.775 8.652 4.979 1.00 86.88 83 GLN A C 1
ATOM 678 O O . GLN A 1 83 ? 10.398 8.118 4.068 1.00 86.88 83 GLN A O 1
ATOM 683 N N . VAL A 1 84 ? 9.500 8.022 6.125 1.00 89.06 84 VAL A N 1
ATOM 684 C CA . VAL A 1 84 ? 9.966 6.663 6.446 1.00 89.06 84 VAL A CA 1
ATOM 685 C C . VAL A 1 84 ? 9.493 5.644 5.400 1.00 89.06 84 VAL A C 1
ATOM 687 O O . VAL A 1 84 ? 10.172 4.664 5.116 1.00 89.06 84 VAL A O 1
ATOM 690 N N . ILE A 1 85 ? 8.340 5.879 4.764 1.00 90.00 85 ILE A N 1
ATOM 691 C CA . ILE A 1 85 ? 7.820 4.999 3.709 1.00 90.00 85 ILE A CA 1
ATOM 692 C C . ILE A 1 85 ? 8.746 5.006 2.491 1.00 90.00 85 ILE A C 1
ATOM 694 O O . ILE A 1 85 ? 8.930 3.958 1.876 1.00 90.00 85 ILE A O 1
ATOM 698 N N . ASN A 1 86 ? 9.347 6.152 2.159 1.00 91.62 86 ASN A N 1
ATOM 699 C CA . ASN A 1 86 ? 10.287 6.254 1.046 1.00 91.62 86 ASN A CA 1
ATOM 700 C C . ASN A 1 86 ? 11.574 5.477 1.337 1.00 91.62 86 ASN A C 1
ATOM 702 O O . ASN A 1 86 ? 12.026 4.728 0.478 1.00 91.62 86 ASN A O 1
ATOM 706 N N . GLU A 1 87 ? 12.094 5.561 2.563 1.00 91.62 87 GLU A N 1
ATOM 707 C CA . GLU A 1 87 ? 13.276 4.799 2.993 1.00 91.62 87 GLU A CA 1
ATOM 708 C C . GLU A 1 87 ? 13.026 3.283 2.923 1.00 91.62 87 GLU A C 1
ATOM 710 O O . GLU A 1 87 ? 13.847 2.519 2.411 1.00 91.62 87 GLU A O 1
ATOM 715 N N . ILE A 1 88 ? 11.847 2.827 3.367 1.00 91.88 88 ILE A N 1
ATOM 716 C CA . ILE A 1 88 ? 11.461 1.411 3.269 1.00 91.88 88 ILE A CA 1
ATOM 717 C C . ILE A 1 88 ? 11.288 0.995 1.798 1.00 91.88 88 ILE A C 1
ATOM 719 O O . ILE A 1 88 ? 11.693 -0.108 1.418 1.00 91.88 88 ILE A O 1
ATOM 723 N N . CYS A 1 89 ? 10.703 1.857 0.957 1.00 93.25 89 CYS A N 1
ATOM 724 C CA . CYS A 1 89 ? 10.571 1.595 -0.479 1.00 93.25 89 CYS A CA 1
ATOM 725 C C . CYS A 1 89 ? 11.930 1.413 -1.146 1.00 93.25 89 CYS A C 1
ATOM 727 O O . CYS A 1 89 ? 12.087 0.476 -1.928 1.00 93.25 89 CYS A O 1
ATOM 729 N N . GLU A 1 90 ? 12.901 2.259 -0.814 1.00 92.44 90 GLU A N 1
ATOM 730 C CA . GLU A 1 90 ? 14.265 2.172 -1.326 1.00 92.44 90 GLU A CA 1
ATOM 731 C C . GLU A 1 90 ? 14.949 0.884 -0.852 1.00 92.44 90 GLU A C 1
ATOM 733 O O . GLU A 1 90 ? 15.404 0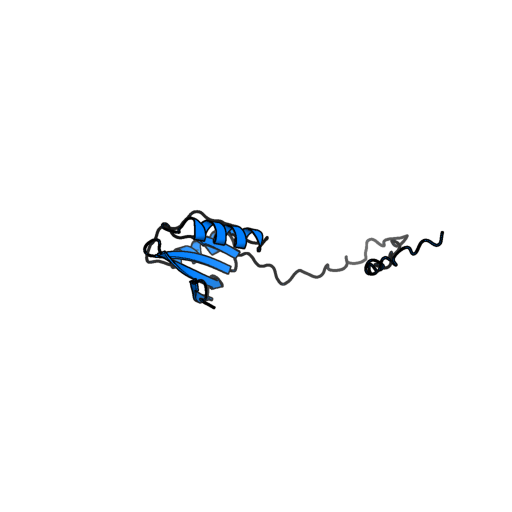.092 -1.678 1.00 92.44 90 GLU A O 1
ATOM 738 N N . SER A 1 91 ? 14.887 0.582 0.450 1.00 92.94 91 SER A N 1
ATOM 739 C CA . SER A 1 91 ? 15.459 -0.642 1.032 1.00 92.94 91 SER A CA 1
ATOM 740 C C . SER A 1 91 ? 14.900 -1.926 0.400 1.00 92.94 91 SER A C 1
ATOM 742 O O . SER A 1 91 ? 15.637 -2.872 0.114 1.00 92.94 91 SER A O 1
ATOM 744 N N . LYS A 1 92 ? 13.587 -1.975 0.138 1.00 92.06 92 LYS A N 1
ATOM 745 C CA . LYS A 1 92 ? 12.925 -3.134 -0.491 1.00 92.06 92 LYS A CA 1
ATOM 746 C C . LYS A 1 92 ? 12.918 -3.066 -2.016 1.00 92.06 92 LYS A C 1
ATOM 748 O O . LYS A 1 92 ? 12.425 -4.001 -2.660 1.00 92.06 92 LYS A O 1
ATOM 753 N N . ASN A 1 93 ? 13.464 -2.001 -2.596 1.00 93.25 93 ASN A N 1
ATOM 754 C CA . ASN A 1 93 ? 13.542 -1.744 -4.027 1.00 93.25 93 ASN A CA 1
ATOM 755 C C . ASN A 1 93 ? 12.153 -1.800 -4.704 1.00 93.25 93 ASN A C 1
ATOM 757 O O . ASN A 1 93 ? 11.951 -2.532 -5.682 1.00 93.25 93 ASN A O 1
ATOM 761 N N . CYS A 1 94 ? 11.172 -1.109 -4.114 1.00 94.31 94 CYS A N 1
ATOM 762 C CA . CYS A 1 94 ? 9.791 -1.001 -4.587 1.00 94.31 94 CYS A CA 1
ATOM 763 C C . CYS A 1 94 ? 9.556 0.326 -5.318 1.00 94.31 94 CYS A C 1
ATOM 765 O O . CYS A 1 94 ? 10.030 1.370 -4.887 1.00 94.31 94 CYS A O 1
ATOM 767 N N . ASN A 1 95 ? 8.774 0.285 -6.398 1.00 93.75 95 ASN A N 1
ATOM 768 C CA . ASN A 1 95 ? 8.498 1.460 -7.235 1.00 93.75 95 ASN A CA 1
ATOM 769 C C . ASN A 1 95 ? 7.242 2.208 -6.761 1.00 93.75 95 ASN A C 1
ATOM 771 O O . ASN A 1 95 ? 7.083 3.405 -6.980 1.00 93.75 95 ASN A O 1
ATOM 775 N N . LYS A 1 96 ? 6.305 1.481 -6.146 1.00 94.88 96 LYS A N 1
ATOM 776 C CA . LYS A 1 96 ? 5.028 2.011 -5.662 1.00 94.88 96 LYS A CA 1
ATOM 777 C C . LYS A 1 96 ? 4.808 1.594 -4.221 1.00 94.88 96 LYS A C 1
ATOM 779 O O . LYS A 1 96 ? 5.292 0.543 -3.808 1.00 94.88 96 LYS A O 1
ATOM 784 N N . ALA A 1 97 ? 4.040 2.388 -3.492 1.00 94.75 97 ALA A N 1
ATOM 785 C CA . ALA A 1 97 ? 3.690 2.138 -2.106 1.00 94.75 97 ALA A CA 1
ATOM 786 C C . ALA A 1 97 ? 2.183 2.261 -1.897 1.00 94.75 97 ALA A C 1
ATOM 788 O O . ALA A 1 97 ? 1.540 3.169 -2.425 1.00 94.75 97 ALA A O 1
ATOM 789 N N . ILE A 1 98 ? 1.645 1.350 -1.096 1.00 95.31 98 ILE A N 1
ATOM 790 C CA . ILE A 1 98 ? 0.278 1.361 -0.595 1.00 95.31 98 ILE A CA 1
ATOM 791 C C . ILE A 1 98 ? 0.349 1.321 0.925 1.00 95.31 98 ILE A C 1
ATOM 793 O O . ILE A 1 98 ? 0.908 0.380 1.493 1.00 95.31 98 ILE A O 1
ATOM 797 N N . LEU A 1 99 ? -0.231 2.319 1.584 1.00 93.88 99 LEU A N 1
ATOM 798 C CA . LEU A 1 99 ? -0.342 2.363 3.039 1.00 93.88 99 LEU A CA 1
ATOM 799 C C . LEU A 1 99 ? -1.810 2.390 3.461 1.00 93.88 99 LEU A C 1
ATOM 801 O O . LEU A 1 99 ? -2.535 3.329 3.144 1.00 93.88 99 LEU A O 1
ATOM 805 N N . PHE A 1 100 ? -2.208 1.411 4.271 1.00 94.50 100 PHE A N 1
ATOM 806 C CA . PHE A 1 100 ? -3.476 1.435 4.998 1.00 94.50 100 PHE A CA 1
ATOM 807 C C . PHE A 1 100 ? -3.319 2.162 6.336 1.00 94.50 100 PHE A C 1
ATOM 809 O O . PHE A 1 100 ? -2.655 1.670 7.246 1.00 94.50 100 PHE A O 1
ATOM 816 N N . GLU A 1 101 ? -3.934 3.334 6.467 1.00 92.31 101 GLU A N 1
ATOM 817 C CA . GLU A 1 101 ? -3.960 4.151 7.680 1.00 92.31 101 GLU A CA 1
ATOM 818 C C . GLU A 1 101 ? -5.317 3.986 8.386 1.00 92.31 101 GLU A C 1
ATOM 820 O O . GLU A 1 101 ? -6.329 4.544 7.963 1.00 92.31 101 GLU A O 1
ATOM 825 N N . GLY A 1 102 ? -5.336 3.242 9.493 1.00 90.88 102 GLY A N 1
ATOM 826 C CA . GLY A 1 102 ? -6.525 3.092 10.336 1.00 90.88 102 GLY A CA 1
ATOM 827 C C . GLY A 1 102 ? -6.656 4.233 11.350 1.00 90.88 102 GLY A C 1
ATOM 828 O O . GLY A 1 102 ? -5.764 4.455 12.177 1.00 90.88 102 GLY A O 1
ATOM 829 N N . ARG A 1 103 ? -7.787 4.947 11.347 1.00 88.00 103 ARG A N 1
ATOM 830 C CA . ARG A 1 103 ? -8.111 5.993 12.330 1.00 88.00 103 ARG A CA 1
ATOM 831 C C . ARG A 1 103 ? -9.273 5.574 13.222 1.00 88.00 103 ARG A C 1
ATOM 833 O O . ARG A 1 103 ? -10.276 5.044 12.766 1.00 88.00 103 ARG A O 1
ATOM 840 N N . ARG A 1 104 ? -9.119 5.810 14.534 1.00 86.75 104 ARG A N 1
ATOM 841 C CA . ARG A 1 104 ? -10.142 5.553 15.572 1.00 86.75 104 ARG A CA 1
ATOM 842 C C . ARG A 1 104 ? -10.766 4.144 15.520 1.00 86.75 104 ARG A C 1
ATOM 844 O O . ARG A 1 104 ? -11.860 3.959 16.042 1.00 86.75 104 ARG A O 1
ATOM 851 N N . LYS A 1 105 ? -10.074 3.166 14.911 1.00 83.44 105 LYS A N 1
ATOM 852 C CA . LYS A 1 105 ? -10.589 1.813 14.633 1.00 83.44 105 LYS A CA 1
ATOM 853 C C . LYS A 1 105 ? -11.947 1.827 13.906 1.00 83.44 105 LYS A C 1
ATOM 855 O O . LYS A 1 105 ? -12.773 0.947 14.128 1.00 83.44 105 LYS A O 1
ATOM 860 N N . ARG A 1 106 ? -12.217 2.843 13.085 1.00 85.69 106 ARG A N 1
ATOM 861 C CA . ARG A 1 106 ? -13.473 2.979 12.332 1.00 85.69 106 ARG A CA 1
ATOM 862 C C . ARG A 1 106 ? -13.223 3.409 10.900 1.00 85.69 106 ARG A C 1
ATOM 864 O O . ARG A 1 106 ? -13.730 2.762 9.994 1.00 85.69 106 ARG A O 1
ATOM 871 N N . ASP A 1 107 ? -12.392 4.427 10.725 1.00 90.50 107 ASP A N 1
ATOM 872 C CA . ASP A 1 107 ? -12.155 5.019 9.417 1.00 90.50 107 ASP A CA 1
ATOM 873 C C . ASP A 1 107 ? -10.874 4.432 8.829 1.00 90.50 107 ASP A C 1
ATOM 875 O O . ASP A 1 107 ? -9.824 4.416 9.488 1.00 90.50 107 ASP A O 1
ATOM 879 N N . LEU A 1 108 ? -10.955 3.957 7.590 1.00 92.81 108 LEU A N 1
ATOM 880 C CA . LEU A 1 108 ? -9.814 3.443 6.850 1.00 92.81 108 LEU A CA 1
ATOM 881 C C . LEU A 1 108 ? -9.437 4.442 5.763 1.00 92.81 108 LEU A C 1
ATOM 883 O O . LEU A 1 108 ? -10.238 4.770 4.892 1.00 92.81 108 LEU A O 1
ATOM 887 N N . TYR A 1 109 ? -8.192 4.900 5.792 1.00 93.50 109 TYR A N 1
ATOM 888 C CA . TYR A 1 109 ? -7.610 5.657 4.696 1.00 93.50 109 TYR A CA 1
ATOM 889 C C . TYR A 1 109 ? -6.587 4.794 3.971 1.00 93.50 109 TYR A C 1
ATOM 891 O O . TYR A 1 109 ? -5.856 4.026 4.594 1.00 93.50 109 TYR A O 1
ATOM 899 N N . SER A 1 110 ? -6.510 4.937 2.655 1.00 93.94 110 SER A N 1
ATOM 900 C CA . SER A 1 110 ? -5.495 4.293 1.831 1.00 93.94 110 SER A CA 1
ATOM 901 C C . SER A 1 110 ? -4.676 5.356 1.118 1.00 93.94 110 SER A C 1
ATOM 903 O O . SER A 1 110 ? -5.222 6.235 0.454 1.00 93.94 110 SER A O 1
ATOM 905 N N . TRP A 1 111 ? -3.363 5.295 1.274 1.00 93.94 111 TRP A N 1
ATOM 906 C CA . TRP A 1 111 ? -2.431 6.115 0.519 1.00 93.94 111 TRP A CA 1
ATOM 907 C C . TRP A 1 111 ? -1.847 5.284 -0.608 1.00 93.94 111 TRP A C 1
ATOM 909 O O . TRP A 1 111 ? -1.292 4.217 -0.354 1.00 93.94 111 TRP A O 1
ATOM 919 N N . LEU A 1 112 ? -1.932 5.793 -1.831 1.00 94.69 112 LEU A N 1
ATOM 920 C CA . LEU A 1 112 ? -1.267 5.237 -3.001 1.00 94.69 112 LEU A CA 1
ATOM 921 C C . LEU A 1 112 ? -0.193 6.223 -3.436 1.00 94.69 112 LEU A C 1
ATOM 923 O O . LEU A 1 112 ? -0.487 7.397 -3.644 1.00 94.69 112 LEU A O 1
ATOM 927 N N . SER A 1 113 ? 1.045 5.765 -3.567 1.00 94.12 113 SER A N 1
ATOM 928 C CA . SER A 1 113 ? 2.165 6.625 -3.937 1.00 94.12 113 SER A CA 1
ATOM 929 C C . SER A 1 113 ? 3.094 5.947 -4.931 1.00 94.12 113 SER A C 1
ATOM 931 O O . SER A 1 113 ? 3.282 4.728 -4.912 1.00 94.12 113 SER A O 1
ATOM 933 N N . ASN A 1 114 ? 3.684 6.752 -5.804 1.00 93.88 114 ASN A N 1
ATOM 934 C CA . ASN A 1 114 ? 4.817 6.364 -6.625 1.00 93.88 114 ASN A CA 1
ATOM 935 C C . ASN A 1 114 ? 6.092 6.889 -5.948 1.00 93.88 114 ASN A C 1
ATOM 937 O O . ASN A 1 114 ? 6.321 8.094 -5.906 1.00 93.88 114 ASN A O 1
ATOM 941 N N . SER A 1 115 ? 6.893 5.999 -5.371 1.00 88.50 115 SER A N 1
ATOM 942 C CA . SER A 1 115 ? 8.077 6.382 -4.591 1.00 88.50 115 SER A CA 1
ATOM 943 C C . SER A 1 115 ? 9.292 6.545 -5.521 1.00 88.50 115 SER A C 1
ATOM 945 O O . SER A 1 115 ? 9.368 5.817 -6.515 1.00 88.50 115 SER A O 1
ATOM 947 N N . PRO A 1 116 ? 10.243 7.471 -5.261 1.00 82.69 116 PRO A N 1
ATOM 948 C CA . PRO A 1 116 ? 10.332 8.406 -4.125 1.00 82.69 116 PRO A CA 1
ATOM 949 C C . PRO A 1 116 ? 9.769 9.816 -4.387 1.00 82.69 116 PRO A C 1
ATOM 951 O O . PRO A 1 116 ? 9.505 10.552 -3.440 1.00 82.69 116 PRO A O 1
ATOM 954 N N . VAL A 1 117 ? 9.573 10.201 -5.653 1.00 86.25 117 VAL A N 1
ATOM 955 C CA . VAL A 1 117 ? 9.258 11.593 -6.047 1.00 86.25 117 VAL A CA 1
ATOM 956 C C . VAL A 1 117 ? 7.746 11.888 -6.069 1.00 86.25 117 VAL A C 1
ATOM 958 O O . VAL A 1 117 ? 7.337 13.045 -6.040 1.00 86.25 117 VAL A O 1
ATOM 961 N N . GLY A 1 118 ? 6.891 10.862 -6.072 1.00 84.62 118 GLY A N 1
ATOM 962 C CA . GLY A 1 118 ? 5.437 10.994 -6.220 1.00 84.62 118 GLY A CA 1
ATOM 963 C C . GLY A 1 118 ? 4.952 10.658 -7.639 1.00 84.62 118 GLY A C 1
ATOM 964 O O . GLY A 1 118 ? 5.738 10.205 -8.480 1.00 84.62 118 GLY A O 1
ATOM 965 N N . PRO A 1 119 ? 3.649 10.817 -7.943 1.00 93.62 119 PRO A N 1
ATOM 966 C CA . PRO A 1 119 ? 2.586 11.435 -7.141 1.00 93.62 119 PRO A CA 1
ATOM 967 C C . PRO A 1 119 ? 2.099 10.560 -5.979 1.00 93.62 119 PRO A C 1
ATOM 969 O O . PRO A 1 119 ? 2.349 9.355 -5.944 1.00 93.62 119 PRO A O 1
ATOM 972 N N . SER A 1 120 ? 1.370 11.176 -5.046 1.00 92.44 120 SER A N 1
ATOM 973 C CA . SER A 1 120 ? 0.687 10.482 -3.952 1.00 92.44 120 SER A CA 1
ATOM 974 C C . SER A 1 120 ? -0.776 10.898 -3.895 1.00 92.44 120 SER A C 1
ATOM 976 O O . SER A 1 120 ? -1.091 12.078 -4.020 1.00 92.44 120 SER A O 1
ATOM 978 N N . ALA A 1 121 ? -1.661 9.937 -3.670 1.00 94.94 121 ALA A N 1
ATOM 979 C CA . ALA A 1 121 ? -3.087 10.154 -3.513 1.00 94.94 121 ALA A CA 1
ATOM 980 C C . ALA A 1 121 ? -3.565 9.498 -2.218 1.00 94.94 121 ALA A C 1
ATOM 982 O O . ALA A 1 121 ? -3.147 8.390 -1.875 1.00 94.94 121 ALA A O 1
ATOM 983 N N . LYS A 1 122 ? -4.440 10.200 -1.498 1.00 94.12 122 LYS A N 1
ATOM 984 C CA . LYS A 1 122 ? -5.071 9.709 -0.277 1.00 94.12 122 LYS A CA 1
ATOM 985 C C . LYS A 1 122 ? -6.548 9.475 -0.540 1.00 94.12 122 LYS A C 1
ATOM 987 O O . LYS A 1 122 ? -7.261 10.397 -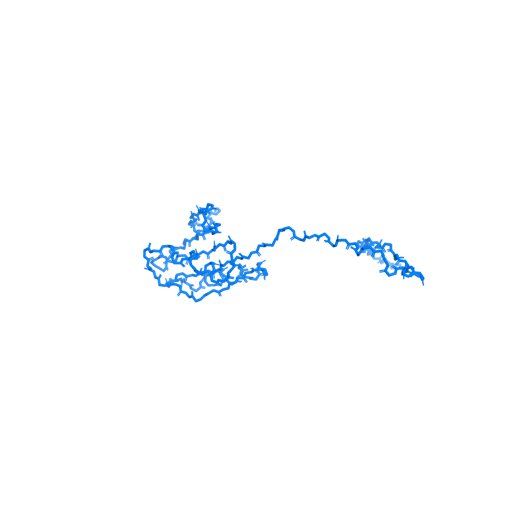0.920 1.00 94.12 122 LYS A O 1
ATOM 992 N N . PHE A 1 123 ? -6.998 8.265 -0.259 1.00 94.88 123 PHE A N 1
ATOM 993 C CA . PHE A 1 123 ? -8.382 7.848 -0.396 1.00 94.88 123 PHE A CA 1
ATOM 994 C C . PHE A 1 123 ? -8.964 7.540 0.974 1.00 94.88 123 PHE A C 1
ATOM 996 O O . PHE A 1 123 ? -8.287 6.982 1.840 1.00 94.88 123 PHE A O 1
ATOM 1003 N N . MET A 1 124 ? -10.224 7.905 1.164 1.00 94.12 124 MET A N 1
ATOM 1004 C CA . MET A 1 124 ? -11.037 7.401 2.261 1.00 94.12 124 MET A CA 1
ATOM 1005 C C . MET A 1 124 ? -11.786 6.177 1.744 1.00 94.12 124 MET A C 1
ATOM 1007 O O . MET A 1 124 ? -12.447 6.253 0.712 1.00 94.12 124 MET A O 1
ATOM 1011 N N . VAL A 1 125 ? -11.614 5.041 2.412 1.00 92.44 125 VAL A N 1
ATOM 1012 C CA . VAL A 1 125 ? -12.212 3.773 1.998 1.00 92.44 125 VAL A CA 1
ATOM 1013 C C . VAL A 1 125 ? -13.509 3.594 2.769 1.00 92.44 125 VAL A C 1
ATOM 1015 O O . VAL A 1 125 ? -13.497 3.316 3.967 1.00 92.44 125 VAL A O 1
ATOM 1018 N N . GLU A 1 126 ? -14.624 3.746 2.066 1.00 90.19 126 GLU A N 1
ATOM 1019 C CA . GLU A 1 126 ? -15.961 3.458 2.571 1.00 90.19 126 GLU A CA 1
ATOM 1020 C C . GLU A 1 126 ? -16.687 2.516 1.616 1.00 90.19 126 GLU A C 1
ATOM 1022 O O . GLU A 1 126 ? -16.441 2.510 0.409 1.00 90.19 126 GLU A O 1
ATOM 1027 N N . ASN A 1 127 ? -17.618 1.734 2.157 1.00 85.62 127 ASN A N 1
ATOM 1028 C CA . ASN A 1 127 ? -18.565 1.016 1.321 1.00 85.62 127 ASN A CA 1
ATOM 1029 C C . ASN A 1 127 ? -19.615 2.024 0.859 1.00 85.62 127 ASN A C 1
ATOM 1031 O O . ASN A 1 127 ? -20.350 2.561 1.691 1.00 85.62 127 ASN A O 1
ATOM 1035 N N . GLY A 1 128 ? -19.683 2.273 -0.449 1.00 75.88 128 GLY A N 1
ATOM 1036 C CA . GLY A 1 128 ? -20.755 3.074 -1.025 1.00 75.88 128 GLY A CA 1
ATOM 1037 C C . GLY A 1 128 ? -22.100 2.492 -0.603 1.00 75.88 128 GLY A C 1
ATOM 1038 O O . GLY A 1 128 ? -22.366 1.311 -0.828 1.00 75.88 128 GLY A O 1
ATOM 1039 N N . LYS A 1 129 ? -22.928 3.301 0.061 1.00 59.94 129 LYS A N 1
ATOM 1040 C CA . LYS A 1 129 ? -24.347 2.985 0.189 1.00 59.94 129 LYS A CA 1
ATOM 1041 C C . LYS A 1 129 ? -24.940 3.173 -1.202 1.00 59.94 129 LYS A C 1
ATOM 1043 O O . LYS A 1 129 ? -24.972 4.302 -1.687 1.00 59.94 129 LYS A O 1
ATOM 1048 N N . CYS A 1 130 ? -25.287 2.067 -1.847 1.00 45.28 130 CYS A N 1
ATOM 1049 C CA . CYS A 1 130 ? -26.130 2.075 -3.034 1.00 45.28 130 CYS A CA 1
ATOM 1050 C C . CYS A 1 130 ? -27.522 2.600 -2.670 1.00 45.28 130 CYS A C 1
ATOM 1052 O O . CYS A 1 130 ? -27.983 2.275 -1.548 1.00 45.28 130 CYS A O 1
#

Secondary structure (DSSP, 8-state):
----PPPPPPPP--------PPPS---TTSPPP----------EEEEEBTT--HHHHHHHHHHHHH-TTEEE-PPBP--S-THHHHHHHHHTT-SEEEEEEEETTTEEEEEEEETTT--EEEEEE-----

Radius of gyration: 24.87 Å; Cα contacts (8 Å, |Δi|>4): 156; chains: 1; bounding box: 66×57×54 Å

Nearest PDB structures (foldseek):
  8fkw-assembly1_SO  TM=9.518E-01  e=3.095E-12  Homo sapiens
  8v84-assembly1_A  TM=9.770E-01  e=1.596E-11  Saccharomyces cerevisiae BY4741
  8v87-assembly1_A  TM=9.701E-01  e=6.762E-11  Saccharomyces cerevisiae BY4741
  8esr-assembly1_A  TM=9.781E-01  e=3.976E-10  Schizosaccharomyces pombe
  8i9p-assembly1_CA  TM=9.652E-01  e=4.246E-10  Thermochaetoides thermophila DSM 1495

Solvent-accessible surface area (backbone atoms only — not comparable to full-atom values): 8317 Å² total; per-residue (Å²): 142,82,87,86,77,81,85,77,81,80,80,83,82,76,82,77,75,76,83,74,74,77,73,93,71,80,67,90,84,61,79,75,80,78,70,83,74,82,78,88,79,68,28,36,33,42,40,34,32,54,56,55,46,72,69,55,50,50,54,52,48,54,52,48,72,71,37,88,51,54,43,80,59,76,68,40,74,87,62,94,64,70,65,58,56,42,58,52,28,59,76,69,68,27,49,28,39,37,36,40,43,32,41,94,66,75,48,39,32,38,36,44,33,31,51,83,89,48,65,71,47,80,42,78,63,71,84,80,82,124

InterPro domains:
  IPR007109 Brix domain [PF04427] (49-127)
  IPR007109 Brix domain [PS50833] (42-130)
  IPR026532 Ribosome biogenesis protein BRX1 [PTHR13634] (19-127)

Mean predicted aligned error: 13.44 Å

Sequence (130 aa):
MINKSLKRNAPPTKEVEPSVGLPEKRSSDEPPAKKVKWINRQRVLMLASRGINHRDRHLMEDIKNLMPHHRTEAKMERQKNLQVINEICESKNCNKAILFEGRRKRDLYSWLSNSPVGPSAKFMVENGKC

Organism: Aphidius gifuensis (NCBI:txid684658)

Foldseek 3Di:
DDDDDDDDDDDDDDDDPPPPPDDPDDDPPDDPDPDDPPPPDAAEEEEEAPLEAPVVVVVSVVVCVVDVRYDYDDHDYPDPDPQVVQVVCVVVVGQKYWYWYDDPNPWTKIWIFGPDPTDIDIDTDDDDDD